Protein AF-D2BAA3-F1 (afdb_monomer_lite)

Structure (mmCIF, N/CA/C/O backbone):
data_AF-D2BAA3-F1
#
_entry.id   AF-D2BAA3-F1
#
loop_
_atom_site.group_PDB
_atom_site.id
_atom_site.type_symbol
_atom_site.label_atom_id
_atom_site.label_alt_id
_atom_site.label_comp_id
_atom_site.label_asym_id
_atom_site.label_entity_id
_atom_site.label_seq_id
_atom_site.pdbx_PDB_ins_code
_atom_site.Cartn_x
_atom_site.Cartn_y
_atom_site.Cartn_z
_atom_site.occupancy
_atom_site.B_iso_or_equiv
_atom_site.auth_seq_id
_atom_site.auth_comp_id
_atom_site.auth_asym_id
_atom_site.auth_atom_id
_atom_site.pdbx_PDB_model_num
ATOM 1 N N . MET A 1 1 ? -13.167 -0.962 12.103 1.00 93.19 1 MET A N 1
ATOM 2 C CA . MET A 1 1 ? -12.175 -1.615 11.233 1.00 93.19 1 MET A CA 1
ATOM 3 C C . MET A 1 1 ? -11.535 -0.572 10.336 1.00 93.19 1 MET A C 1
ATOM 5 O O . MET A 1 1 ? -12.229 0.042 9.532 1.00 93.19 1 MET A O 1
ATOM 9 N N . ARG A 1 2 ? -10.230 -0.371 10.462 1.00 95.50 2 ARG A N 1
ATOM 10 C CA . ARG A 1 2 ? -9.417 0.524 9.652 1.00 95.50 2 ARG A CA 1
ATOM 11 C C . ARG A 1 2 ? -8.550 -0.292 8.706 1.00 95.50 2 ARG A C 1
ATOM 13 O O . ARG A 1 2 ? -7.649 -1.005 9.144 1.00 95.50 2 ARG A O 1
ATOM 20 N N . ALA A 1 3 ? -8.833 -0.159 7.418 1.00 96.88 3 ALA A N 1
ATOM 21 C CA . ALA A 1 3 ? -8.012 -0.698 6.350 1.00 96.88 3 ALA A CA 1
ATOM 22 C C . ALA A 1 3 ? -7.116 0.404 5.774 1.00 96.88 3 ALA A C 1
ATOM 24 O O . ALA A 1 3 ? -7.595 1.494 5.461 1.00 96.88 3 ALA A O 1
ATOM 25 N N . GLN A 1 4 ? -5.829 0.123 5.609 1.00 98.00 4 GLN A N 1
ATOM 26 C CA . GLN A 1 4 ? -4.891 1.019 4.939 1.00 98.00 4 GLN A CA 1
ATOM 27 C C . GLN A 1 4 ? -4.340 0.333 3.690 1.00 98.00 4 GLN A C 1
ATOM 29 O O . GLN A 1 4 ? -3.745 -0.740 3.779 1.00 98.00 4 GLN A O 1
ATOM 34 N N . SER A 1 5 ? -4.565 0.938 2.523 1.00 98.00 5 SER A N 1
ATOM 35 C CA . SER A 1 5 ? -3.986 0.486 1.259 1.00 98.00 5 SER A CA 1
ATOM 36 C C . SER A 1 5 ? -2.717 1.270 0.983 1.00 98.00 5 SER A C 1
ATOM 38 O O . SER A 1 5 ? -2.753 2.494 0.834 1.00 98.00 5 SER A O 1
ATOM 40 N N . VAL A 1 6 ? -1.601 0.554 0.921 1.00 98.19 6 VAL A N 1
ATOM 41 C CA . VAL A 1 6 ? -0.289 1.134 0.647 1.00 98.19 6 VAL A CA 1
ATOM 42 C C . VAL A 1 6 ? -0.192 1.497 -0.833 1.00 98.19 6 VAL A C 1
ATOM 44 O O . VAL A 1 6 ? -0.587 0.715 -1.692 1.00 98.19 6 VAL A O 1
ATOM 47 N N . LEU A 1 7 ? 0.355 2.670 -1.128 1.00 98.56 7 LEU A N 1
ATOM 48 C CA . LEU A 1 7 ? 0.779 3.101 -2.453 1.00 98.56 7 LEU A CA 1
ATOM 49 C C . LEU A 1 7 ? 2.307 3.251 -2.459 1.00 98.56 7 LEU A C 1
ATOM 51 O O . LEU A 1 7 ? 2.882 3.783 -1.510 1.00 98.56 7 LEU A O 1
ATOM 55 N N . PHE A 1 8 ? 2.944 2.832 -3.546 1.00 98.06 8 PHE A N 1
ATOM 56 C CA . PHE A 1 8 ? 4.353 3.090 -3.860 1.00 98.06 8 PHE A CA 1
ATOM 57 C C . PHE A 1 8 ? 4.485 3.326 -5.367 1.00 98.06 8 PHE A C 1
ATOM 59 O O . PHE A 1 8 ? 3.667 2.821 -6.132 1.00 98.06 8 PHE A O 1
ATOM 66 N N . ASP A 1 9 ? 5.493 4.067 -5.818 1.00 96.81 9 ASP A N 1
ATOM 67 C CA . ASP A 1 9 ? 5.660 4.391 -7.240 1.00 96.81 9 ASP A CA 1
ATOM 68 C C . ASP A 1 9 ? 5.699 3.116 -8.112 1.00 96.81 9 ASP A C 1
ATOM 70 O O . ASP A 1 9 ? 6.641 2.325 -8.034 1.00 96.81 9 ASP A O 1
ATOM 74 N N . GLY A 1 10 ? 4.683 2.925 -8.962 1.00 96.19 10 GLY A N 1
ATOM 75 C CA . GLY A 1 10 ? 4.521 1.732 -9.804 1.00 96.19 10 GLY A CA 1
ATOM 76 C C . GLY A 1 10 ? 3.584 0.647 -9.251 1.00 96.19 10 GLY A C 1
ATOM 77 O O . GLY A 1 10 ? 3.539 -0.447 -9.817 1.00 96.19 10 GLY A O 1
ATOM 78 N N . PHE A 1 11 ? 2.831 0.925 -8.179 1.00 97.38 11 PHE A N 1
ATOM 79 C CA . PHE A 1 11 ? 1.811 0.013 -7.641 1.00 97.38 11 PHE A CA 1
ATOM 80 C C . PHE A 1 11 ? 0.820 -0.449 -8.720 1.00 97.38 11 PHE A C 1
ATOM 82 O O . PHE A 1 11 ? 0.521 0.299 -9.658 1.00 97.38 11 PHE A O 1
ATOM 89 N N . ASP A 1 12 ? 0.285 -1.662 -8.576 1.00 96.94 12 ASP A N 1
ATOM 90 C CA . ASP A 1 12 ? -0.792 -2.148 -9.436 1.00 96.94 12 ASP A CA 1
ATOM 91 C C . ASP A 1 12 ? -2.123 -1.474 -9.067 1.00 96.94 12 ASP A C 1
ATOM 93 O O . ASP A 1 12 ? -2.608 -1.643 -7.941 1.00 96.94 12 ASP A O 1
ATOM 97 N N . PRO A 1 13 ? -2.744 -0.694 -9.973 1.00 96.62 13 PRO A N 1
ATOM 98 C CA . PRO A 1 13 ? -3.981 0.001 -9.653 1.00 96.62 13 PRO A CA 1
ATOM 99 C C . PRO A 1 13 ? -5.146 -0.909 -9.294 1.00 96.62 13 PRO A C 1
ATOM 101 O O . PRO A 1 13 ? -5.998 -0.499 -8.505 1.00 96.62 13 PRO A O 1
ATOM 104 N N . LEU A 1 14 ? -5.217 -2.113 -9.861 1.00 95.88 14 LEU A N 1
ATOM 105 C CA . LEU A 1 14 ? -6.325 -3.021 -9.600 1.00 95.88 14 LEU A CA 1
ATOM 106 C C . LEU A 1 14 ? -6.258 -3.559 -8.169 1.00 95.88 14 LEU A C 1
ATOM 108 O O . LEU A 1 14 ? -7.280 -3.563 -7.480 1.00 95.88 14 LEU A O 1
ATOM 112 N N . ASP A 1 15 ? -5.056 -3.906 -7.705 1.00 96.81 15 ASP A N 1
ATOM 113 C CA . ASP A 1 15 ? -4.801 -4.383 -6.340 1.00 96.81 15 ASP A CA 1
ATOM 114 C C . ASP A 1 15 ? -5.142 -3.339 -5.267 1.00 96.81 15 ASP A C 1
ATOM 116 O O . ASP A 1 15 ? -5.381 -3.689 -4.113 1.00 96.81 15 ASP A O 1
ATOM 120 N N . VAL A 1 16 ? -5.199 -2.056 -5.637 1.00 97.62 16 VAL A N 1
ATOM 121 C CA . VAL A 1 16 ? -5.600 -0.956 -4.750 1.00 97.62 16 VAL A CA 1
ATOM 122 C C . VAL A 1 16 ? -7.084 -0.633 -4.905 1.00 97.62 16 VAL A C 1
ATOM 124 O O . VAL A 1 16 ? -7.842 -0.647 -3.935 1.00 97.62 16 VAL A O 1
ATOM 127 N N . ILE A 1 17 ? -7.523 -0.314 -6.124 1.00 97.00 17 ILE A N 1
ATOM 128 C CA . ILE A 1 17 ? -8.848 0.264 -6.380 1.00 97.00 17 ILE A CA 1
ATOM 129 C C . ILE A 1 17 ? -9.951 -0.763 -6.126 1.00 97.00 17 ILE A C 1
ATOM 131 O O . ILE A 1 17 ? -10.979 -0.405 -5.548 1.00 97.00 17 ILE A O 1
ATOM 135 N N . ALA A 1 18 ? -9.753 -2.026 -6.515 1.00 96.12 18 ALA A N 1
ATOM 136 C CA . ALA A 1 18 ? -10.774 -3.054 -6.332 1.00 96.12 18 ALA A CA 1
ATOM 137 C C . ALA A 1 18 ? -11.123 -3.278 -4.847 1.00 96.12 18 ALA A C 1
ATOM 139 O O . ALA A 1 18 ? -12.294 -3.101 -4.489 1.00 96.12 18 ALA A O 1
ATOM 140 N N . PRO A 1 19 ? -10.170 -3.593 -3.944 1.00 95.75 19 PRO A N 1
ATOM 141 C CA . PRO A 1 19 ? -10.498 -3.726 -2.528 1.00 95.75 19 PRO A CA 1
ATOM 142 C C . PRO A 1 19 ? -10.927 -2.394 -1.902 1.00 95.75 19 PRO A C 1
ATOM 144 O O . PRO A 1 19 ? -11.821 -2.399 -1.055 1.00 95.75 19 PRO A O 1
ATOM 147 N N . TYR A 1 20 ? -10.372 -1.254 -2.339 1.00 97.00 20 TYR A N 1
ATOM 148 C CA . TYR A 1 20 ? -10.799 0.060 -1.850 1.00 97.00 20 TYR A CA 1
ATOM 149 C C . TYR A 1 20 ? -12.295 0.291 -2.078 1.00 97.00 20 TYR A C 1
ATOM 151 O O . TYR A 1 20 ? -13.001 0.669 -1.147 1.00 97.00 20 TYR A O 1
ATOM 159 N N . GLN A 1 21 ? -12.801 0.030 -3.288 1.00 97.12 21 GLN A N 1
ATOM 160 C CA . GLN A 1 21 ? -14.218 0.219 -3.613 1.00 97.12 21 GLN A CA 1
ATOM 161 C C . GLN A 1 21 ? -15.128 -0.667 -2.757 1.00 97.12 21 GLN A C 1
ATOM 163 O O . GLN A 1 21 ? -16.141 -0.191 -2.243 1.00 97.12 21 GLN A O 1
ATOM 168 N N . VAL A 1 22 ? -14.749 -1.933 -2.557 1.00 97.12 22 VAL A N 1
ATOM 169 C CA . VAL A 1 22 ? -15.513 -2.875 -1.726 1.00 97.12 22 VAL A CA 1
ATOM 170 C C . VAL A 1 22 ? -15.543 -2.420 -0.264 1.00 97.12 22 VAL A C 1
ATOM 172 O O . VAL A 1 22 ? -16.612 -2.360 0.344 1.00 97.12 22 VAL A O 1
ATOM 175 N N . LEU A 1 23 ? -14.392 -2.055 0.303 1.00 95.50 23 LEU A N 1
ATOM 176 C CA . LEU A 1 23 ? -14.282 -1.625 1.701 1.00 95.50 23 LEU A CA 1
ATOM 177 C C . LEU A 1 23 ? -14.945 -0.268 1.947 1.00 95.50 23 LEU A C 1
ATOM 179 O O . LEU A 1 23 ? -15.572 -0.065 2.985 1.00 95.50 23 LEU A O 1
ATOM 183 N N . HIS A 1 24 ? -14.857 0.644 0.982 1.00 95.62 24 HIS A N 1
ATOM 184 C CA . HIS A 1 24 ? -15.558 1.919 1.032 1.00 95.62 24 HIS A CA 1
ATOM 185 C C . HIS A 1 24 ? -17.078 1.717 1.033 1.00 95.62 24 HIS A C 1
ATOM 187 O O . HIS A 1 24 ? -17.776 2.278 1.878 1.00 95.62 24 HIS A O 1
ATOM 193 N N . ALA A 1 25 ? -17.594 0.859 0.144 1.00 95.44 25 ALA A N 1
ATOM 194 C CA . ALA A 1 25 ? -19.012 0.511 0.119 1.00 95.44 25 ALA A CA 1
ATOM 195 C C . ALA A 1 25 ? -19.469 -0.154 1.427 1.00 95.44 25 ALA A C 1
ATOM 197 O O . ALA A 1 25 ? -20.537 0.179 1.943 1.00 95.44 25 ALA A O 1
ATOM 198 N N . ALA A 1 26 ? -18.643 -1.031 2.009 1.00 93.75 26 ALA A N 1
ATOM 199 C CA . ALA A 1 26 ? -18.905 -1.608 3.325 1.00 93.75 26 ALA A CA 1
ATOM 200 C C . ALA A 1 26 ? -18.990 -0.531 4.421 1.00 93.75 26 ALA A C 1
ATOM 202 O O . ALA A 1 26 ? -19.884 -0.588 5.261 1.00 93.75 26 ALA A O 1
ATOM 203 N N . GLY A 1 27 ? -18.119 0.483 4.384 1.00 94.81 27 GLY A N 1
ATOM 204 C CA . GLY A 1 27 ? -18.167 1.627 5.297 1.00 94.81 27 GLY A CA 1
ATOM 205 C C . GLY A 1 27 ? -19.473 2.413 5.203 1.00 94.81 27 GLY A C 1
ATOM 206 O O . GLY A 1 27 ? -20.065 2.731 6.233 1.00 94.81 27 GLY A O 1
ATOM 207 N N . MET A 1 28 ? -19.971 2.654 3.986 1.00 94.50 28 MET A N 1
ATOM 208 C CA . MET A 1 28 ? -21.274 3.304 3.783 1.00 94.50 28 MET A CA 1
ATOM 209 C C . MET A 1 28 ? -22.438 2.465 4.326 1.00 94.50 28 MET A C 1
ATOM 211 O O . MET A 1 28 ? -23.376 3.011 4.899 1.00 94.50 28 MET A O 1
ATOM 215 N N . ALA A 1 29 ? -22.385 1.141 4.155 1.00 94.62 29 ALA A N 1
ATOM 216 C CA . ALA A 1 29 ? -23.435 0.231 4.613 1.00 94.62 29 ALA A CA 1
ATOM 217 C C . ALA A 1 29 ? -23.416 -0.011 6.134 1.00 94.62 29 ALA A C 1
ATOM 219 O O . ALA A 1 29 ? -24.428 -0.421 6.700 1.00 94.62 29 ALA A O 1
ATOM 220 N N . ALA A 1 30 ? -22.277 0.225 6.787 1.00 91.81 30 ALA A N 1
ATOM 221 C CA . ALA A 1 30 ? -22.045 -0.071 8.199 1.00 91.81 30 ALA A CA 1
ATOM 222 C C . ALA A 1 30 ? -21.866 1.189 9.066 1.00 91.81 30 ALA A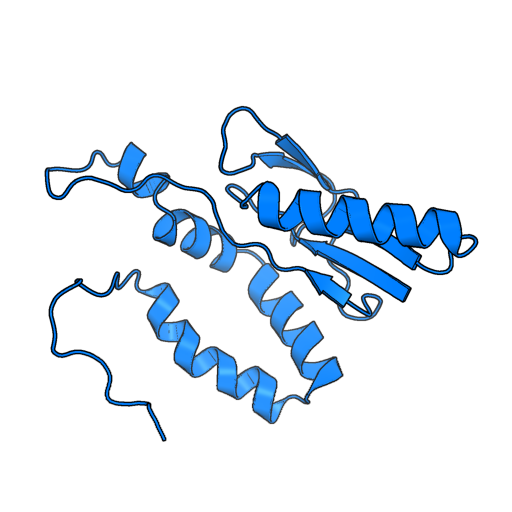 C 1
ATOM 224 O O . ALA A 1 30 ? -21.179 1.127 10.084 1.00 91.81 30 ALA A O 1
ATOM 225 N N . ASP A 1 31 ? -22.435 2.326 8.653 1.00 92.44 31 ASP A N 1
ATOM 226 C CA . ASP A 1 31 ? -22.384 3.604 9.387 1.00 92.44 31 ASP A CA 1
ATOM 227 C C . ASP A 1 31 ? -20.956 4.005 9.815 1.00 92.44 31 ASP A C 1
ATOM 229 O O . ASP A 1 31 ? -20.674 4.358 10.959 1.00 92.44 31 ASP A O 1
ATOM 233 N N . GLY A 1 32 ? -19.997 3.860 8.894 1.00 89.94 32 GLY A N 1
ATOM 234 C CA . GLY A 1 32 ? -18.596 4.213 9.129 1.00 89.94 32 GLY A CA 1
ATOM 235 C C . GLY A 1 32 ? -17.807 3.228 9.998 1.00 89.94 32 GLY A C 1
ATOM 236 O O . GLY A 1 32 ? -16.639 3.484 10.288 1.00 89.94 32 GLY A O 1
ATOM 237 N N . ALA A 1 33 ? -18.375 2.075 10.374 1.00 92.00 33 ALA A N 1
ATOM 238 C CA . ALA A 1 33 ? -17.646 1.041 11.118 1.00 92.00 33 ALA A CA 1
ATOM 239 C C . ALA A 1 33 ? -16.433 0.476 10.348 1.00 92.00 33 ALA A C 1
ATOM 241 O O . ALA A 1 33 ? -15.522 -0.098 10.957 1.00 92.00 33 ALA A O 1
ATOM 242 N N . VAL A 1 34 ? -16.404 0.651 9.021 1.00 93.56 34 VAL A N 1
ATOM 243 C CA . VAL A 1 34 ? -15.251 0.386 8.154 1.00 93.56 34 VAL A CA 1
ATOM 244 C C . VAL A 1 34 ? -14.742 1.701 7.569 1.00 93.56 34 VAL A C 1
ATOM 246 O O . VAL A 1 34 ? -15.495 2.436 6.935 1.00 93.56 34 VAL A O 1
ATOM 249 N N . THR A 1 35 ? -13.451 1.972 7.742 1.00 97.00 35 THR A N 1
ATOM 250 C CA . THR A 1 3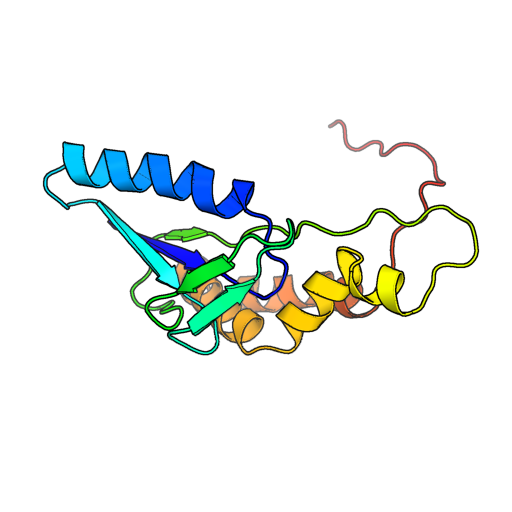5 ? -12.758 3.106 7.121 1.00 97.00 35 THR A CA 1
ATOM 251 C C . THR A 1 35 ? -11.612 2.596 6.264 1.00 97.00 35 THR A C 1
ATOM 253 O O . THR A 1 35 ? -10.884 1.701 6.696 1.00 97.00 35 THR A O 1
ATOM 256 N N . VAL A 1 36 ? -11.421 3.189 5.088 1.00 97.00 36 VAL A N 1
ATOM 257 C CA . VAL A 1 36 ? -10.323 2.857 4.177 1.00 97.00 36 VAL A CA 1
ATOM 258 C C . VAL A 1 36 ? -9.496 4.104 3.860 1.00 97.00 36 VAL A C 1
ATOM 260 O O . VAL A 1 36 ? -10.047 5.153 3.529 1.00 97.00 36 VAL A O 1
ATOM 263 N N . GLU A 1 37 ? -8.175 3.997 3.981 1.00 98.00 37 GLU A N 1
ATOM 264 C CA . GLU A 1 37 ? -7.220 5.090 3.762 1.00 98.00 37 GLU A CA 1
ATOM 265 C C . GLU A 1 37 ? -6.187 4.676 2.702 1.00 98.00 37 GLU A C 1
ATOM 267 O O . GLU A 1 37 ? -5.745 3.527 2.674 1.00 98.00 37 GLU A O 1
ATOM 272 N N . LEU A 1 38 ? -5.797 5.614 1.833 1.00 98.62 38 LEU A N 1
ATOM 273 C CA . LEU A 1 38 ? -4.649 5.450 0.937 1.00 98.62 38 LEU A CA 1
ATOM 274 C C . LEU A 1 38 ? -3.422 6.053 1.622 1.00 98.62 38 LEU A C 1
ATOM 276 O O . LEU A 1 38 ? -3.447 7.225 2.005 1.00 98.62 38 LEU A O 1
ATOM 280 N N . VAL A 1 39 ? -2.358 5.274 1.779 1.00 98.69 39 VAL A N 1
ATOM 281 C CA . VAL A 1 39 ? -1.168 5.666 2.549 1.00 98.69 39 VAL A CA 1
ATOM 282 C C . VAL A 1 39 ? 0.117 5.333 1.799 1.00 98.69 39 VAL A C 1
ATOM 284 O O . VAL A 1 39 ? 0.104 4.483 0.919 1.00 98.69 39 VAL A O 1
ATOM 287 N N . THR A 1 40 ? 1.231 5.971 2.146 1.00 98.69 40 THR A N 1
ATOM 288 C CA . THR A 1 40 ? 2.578 5.558 1.695 1.00 98.69 40 THR A CA 1
ATOM 289 C C . THR A 1 40 ? 3.496 5.307 2.892 1.00 98.69 40 THR A C 1
ATOM 291 O O . THR A 1 40 ? 3.081 5.501 4.036 1.00 98.69 40 THR A O 1
ATOM 294 N N . ALA A 1 41 ? 4.743 4.901 2.654 1.00 97.75 41 ALA A N 1
ATOM 295 C CA . ALA A 1 41 ? 5.761 4.890 3.705 1.00 97.75 41 ALA A CA 1
ATOM 296 C C . ALA A 1 41 ? 6.261 6.311 4.031 1.00 97.75 41 ALA A C 1
ATOM 298 O O . ALA A 1 41 ? 6.670 6.593 5.149 1.00 97.75 41 ALA A O 1
ATOM 299 N N . GLU A 1 42 ? 6.183 7.221 3.066 1.00 97.44 42 GLU A N 1
ATOM 300 C CA . GLU A 1 42 ? 6.762 8.562 3.098 1.00 97.44 42 GLU A CA 1
ATOM 301 C C . GLU A 1 42 ? 5.775 9.645 3.568 1.00 97.44 42 GLU A C 1
ATOM 303 O O . GLU A 1 42 ? 6.154 10.799 3.771 1.00 97.44 42 GLU A O 1
ATOM 308 N N . GLY A 1 43 ? 4.496 9.297 3.723 1.00 97.94 43 GLY A N 1
ATOM 309 C CA . GLY A 1 43 ? 3.426 10.213 4.112 1.00 97.94 43 GLY A CA 1
ATOM 310 C C . GLY A 1 43 ? 2.490 10.626 2.971 1.00 97.94 43 GLY A C 1
ATOM 311 O O . GLY A 1 43 ? 2.311 9.933 1.969 1.00 97.94 43 GLY A O 1
ATOM 312 N N . ALA A 1 44 ? 1.815 11.762 3.143 1.00 98.50 44 ALA A N 1
ATOM 313 C CA . ALA A 1 44 ? 0.833 12.240 2.173 1.00 98.50 44 ALA A CA 1
ATOM 314 C C . ALA A 1 44 ? 1.522 12.757 0.898 1.00 98.50 44 ALA A C 1
ATOM 316 O O . ALA A 1 44 ? 2.343 13.672 0.964 1.00 98.50 44 ALA A O 1
ATOM 317 N N . ARG A 1 45 ? 1.168 12.197 -0.262 1.00 98.31 45 ARG A N 1
ATOM 318 C CA . ARG A 1 45 ? 1.700 12.589 -1.578 1.00 98.31 45 ARG A CA 1
ATOM 319 C C . ARG A 1 45 ? 0.830 12.056 -2.715 1.00 98.31 45 ARG A C 1
ATOM 321 O O . ARG A 1 45 ? 0.025 11.147 -2.518 1.00 98.31 45 ARG A O 1
ATOM 328 N N . GLU A 1 46 ? 1.009 12.600 -3.914 1.00 98.44 46 GLU A N 1
ATOM 329 C CA . GLU A 1 46 ? 0.576 11.913 -5.133 1.00 98.44 46 GLU A CA 1
ATOM 330 C C . GLU A 1 46 ? 1.557 10.788 -5.472 1.00 98.44 46 GLU A C 1
ATOM 332 O O . GLU A 1 46 ? 2.773 10.938 -5.329 1.00 98.44 46 GLU A O 1
ATOM 337 N N . VAL A 1 47 ? 1.013 9.652 -5.896 1.00 98.25 47 VAL A N 1
ATOM 338 C CA . VAL A 1 47 ? 1.767 8.439 -6.197 1.00 98.25 47 VAL A CA 1
ATOM 339 C C . VAL A 1 47 ? 1.400 7.968 -7.604 1.00 98.25 47 VAL A C 1
ATOM 341 O O . VAL A 1 47 ? 0.222 7.693 -7.859 1.00 98.25 47 VAL A O 1
ATOM 344 N N . PRO A 1 48 ? 2.364 7.883 -8.533 1.00 97.31 48 PRO A N 1
ATOM 345 C CA . PRO A 1 48 ? 2.146 7.286 -9.841 1.00 97.31 48 PRO A CA 1
ATOM 346 C C . PRO A 1 48 ? 1.924 5.775 -9.727 1.00 97.31 48 PRO A C 1
ATOM 348 O O . PRO A 1 48 ? 2.713 5.060 -9.107 1.00 97.31 48 PRO A O 1
ATOM 351 N N . GLY A 1 49 ? 0.850 5.288 -10.347 1.00 96.44 49 GLY A N 1
ATOM 352 C CA . GLY A 1 49 ? 0.613 3.858 -10.529 1.00 96.44 49 GLY A CA 1
ATOM 353 C C . GLY A 1 49 ? 1.453 3.289 -11.670 1.00 96.44 49 GLY A C 1
ATOM 354 O O . GLY A 1 49 ? 1.988 4.024 -12.501 1.00 96.44 49 GLY A O 1
ATOM 355 N N . GLY A 1 50 ? 1.547 1.962 -11.741 1.00 93.00 50 GLY A N 1
ATOM 356 C CA . GLY A 1 50 ? 2.272 1.277 -12.814 1.00 93.00 50 GLY A CA 1
ATOM 357 C C . GLY A 1 50 ? 1.591 1.385 -14.186 1.00 93.00 50 GLY A C 1
ATOM 358 O O . GLY A 1 50 ? 2.248 1.290 -15.220 1.00 93.00 50 GLY A O 1
ATOM 359 N N . THR A 1 51 ? 0.282 1.665 -14.216 1.00 91.06 51 THR A N 1
ATOM 360 C CA . THR A 1 51 ? -0.468 1.950 -15.452 1.00 91.06 51 THR A CA 1
ATOM 361 C C . THR A 1 51 ? -0.503 3.457 -15.723 1.00 91.06 51 THR A C 1
ATOM 363 O O . THR A 1 51 ? -1.429 4.159 -15.318 1.00 91.06 51 THR A O 1
ATOM 366 N N . SER A 1 52 ? 0.519 3.975 -16.403 1.00 85.00 52 SER A N 1
ATOM 367 C CA . SER A 1 52 ? 0.601 5.397 -16.775 1.00 85.00 52 SER A CA 1
ATOM 368 C C . SER A 1 52 ? -0.585 5.843 -17.658 1.00 85.00 52 SER A C 1
ATOM 370 O O . SER A 1 52 ? -1.007 5.074 -18.526 1.00 85.00 52 SER A O 1
ATOM 372 N N . PRO A 1 53 ? -1.125 7.073 -17.493 1.00 93.38 53 PRO A N 1
ATOM 373 C CA . PRO A 1 53 ? -0.682 8.147 -16.593 1.00 93.38 53 PRO A CA 1
ATOM 374 C C . PRO A 1 53 ? -1.400 8.170 -15.229 1.00 93.38 53 PRO A C 1
ATOM 376 O O . PRO A 1 53 ? -1.479 9.224 -14.604 1.00 93.38 53 PRO A O 1
ATOM 379 N N . LEU A 1 54 ? -1.976 7.053 -14.770 1.00 95.81 54 LEU A N 1
ATOM 380 C CA . LEU A 1 54 ? -2.770 7.027 -13.541 1.00 95.81 54 LEU A CA 1
ATOM 381 C C . LEU A 1 54 ? -1.933 7.419 -12.310 1.00 95.81 54 LEU A C 1
ATOM 383 O O . LEU A 1 54 ? -0.894 6.820 -12.034 1.00 95.81 54 LEU A O 1
ATOM 387 N N . THR A 1 55 ? -2.445 8.359 -11.516 1.00 97.88 55 THR A N 1
ATOM 388 C CA . THR A 1 55 ? -1.933 8.688 -10.181 1.00 97.88 55 THR A CA 1
ATOM 389 C C . THR A 1 55 ? -3.041 8.542 -9.141 1.00 97.88 55 THR A C 1
ATOM 391 O O . THR A 1 55 ? -4.221 8.750 -9.432 1.00 97.88 55 THR A O 1
ATOM 394 N N . LEU A 1 56 ? -2.668 8.185 -7.912 1.00 98.25 56 LEU A N 1
ATOM 395 C CA . LEU A 1 56 ? -3.551 8.229 -6.748 1.00 98.25 56 LEU A CA 1
ATOM 396 C C . LEU A 1 56 ? -2.917 9.079 -5.650 1.00 98.25 56 LEU A C 1
ATOM 398 O O . LEU A 1 56 ? -1.698 9.125 -5.502 1.00 98.25 56 LEU A O 1
ATOM 402 N N . ARG A 1 57 ? -3.748 9.750 -4.852 1.00 98.50 57 ARG A N 1
ATOM 403 C CA . ARG A 1 57 ? -3.283 10.566 -3.729 1.00 98.50 57 ARG A CA 1
ATOM 404 C C . ARG A 1 57 ? -3.358 9.778 -2.428 1.00 98.50 57 ARG A C 1
ATOM 406 O O . ARG A 1 57 ? -4.452 9.461 -1.966 1.00 98.50 57 ARG A O 1
ATOM 413 N N . ALA A 1 58 ? -2.205 9.538 -1.815 1.00 98.50 58 ALA A N 1
ATOM 414 C CA . ALA A 1 58 ? -2.124 9.101 -0.432 1.00 98.50 58 ALA A CA 1
ATOM 415 C C . ALA A 1 58 ? -2.382 10.276 0.515 1.00 98.50 58 ALA A C 1
ATOM 417 O O . ALA A 1 58 ? -1.913 11.396 0.296 1.00 98.50 58 ALA A O 1
ATOM 418 N N . THR A 1 59 ? -3.109 10.011 1.594 1.00 98.06 59 THR A N 1
ATOM 419 C CA . THR A 1 59 ? -3.515 11.019 2.580 1.00 98.06 59 THR A CA 1
ATOM 420 C C . THR A 1 59 ? -2.668 11.002 3.848 1.00 98.06 59 THR A C 1
ATOM 422 O O . THR A 1 59 ? -2.844 11.869 4.699 1.00 98.06 59 THR A O 1
ATOM 425 N N . GLY A 1 60 ? -1.750 10.046 3.991 1.00 97.94 60 GLY A N 1
ATOM 426 C CA . GLY A 1 60 ? -0.906 9.924 5.174 1.00 97.94 60 GLY A CA 1
ATOM 427 C C . GLY A 1 60 ? 0.132 8.815 5.060 1.00 97.94 60 GLY A C 1
ATOM 428 O O . GLY A 1 60 ? 0.315 8.220 3.997 1.00 97.94 60 GLY A O 1
ATOM 429 N N . MET A 1 61 ? 0.812 8.569 6.175 1.00 98.19 61 MET A N 1
ATOM 430 C CA . MET A 1 61 ? 1.772 7.480 6.333 1.00 98.19 61 MET A CA 1
ATOM 431 C C . MET A 1 61 ? 1.048 6.207 6.790 1.00 98.19 61 MET A C 1
ATOM 433 O O . MET A 1 61 ? 0.052 6.298 7.514 1.00 98.19 61 MET A O 1
ATOM 437 N N . LEU A 1 62 ? 1.536 5.038 6.374 1.00 97.88 62 LEU A N 1
ATOM 438 C CA . LEU A 1 62 ? 1.113 3.751 6.926 1.00 97.88 62 LEU A CA 1
ATOM 439 C C . LEU A 1 62 ? 1.347 3.759 8.444 1.00 97.88 62 LEU A C 1
ATOM 441 O O . LEU A 1 62 ? 2.432 4.106 8.905 1.00 97.88 62 LEU A O 1
ATOM 445 N N . ASP A 1 63 ? 0.321 3.384 9.204 1.00 96.75 63 ASP A N 1
ATOM 446 C CA . ASP A 1 63 ? 0.332 3.330 10.666 1.00 96.75 63 ASP A CA 1
ATOM 447 C C . ASP A 1 63 ? 0.013 1.892 11.118 1.00 96.75 63 ASP A C 1
ATOM 449 O O . ASP A 1 63 ? -1.160 1.531 11.293 1.00 96.75 63 ASP A O 1
ATOM 453 N N . PRO A 1 64 ? 1.046 1.047 11.296 1.00 93.31 64 PRO A N 1
ATOM 454 C CA . PRO A 1 64 ? 0.883 -0.353 11.691 1.00 93.31 64 PRO A CA 1
ATOM 455 C C . PRO A 1 64 ? 0.173 -0.548 13.038 1.00 93.31 64 PRO A C 1
ATOM 457 O O . PRO A 1 64 ? -0.440 -1.595 13.273 1.00 93.31 64 PRO A O 1
ATOM 460 N N . ALA A 1 65 ? 0.231 0.455 13.920 1.00 91.69 65 ALA A N 1
ATOM 461 C CA . ALA A 1 65 ? -0.397 0.416 15.234 1.00 91.69 65 ALA A CA 1
ATOM 462 C C . ALA A 1 65 ? -1.913 0.653 15.169 1.00 91.69 65 ALA A C 1
ATOM 464 O O . ALA A 1 65 ? -2.639 0.228 16.069 1.00 91.69 65 ALA A O 1
ATOM 465 N N . ARG A 1 66 ? -2.400 1.321 14.116 1.00 90.69 66 ARG A N 1
ATOM 466 C CA . ARG A 1 66 ? -3.825 1.645 13.932 1.00 90.69 66 ARG A CA 1
ATOM 467 C C . ARG A 1 66 ? -4.500 0.861 12.817 1.00 90.69 66 ARG A C 1
ATOM 469 O O . ARG A 1 66 ? -5.726 0.847 12.763 1.00 90.69 66 ARG A O 1
ATOM 476 N N . ALA A 1 67 ? -3.744 0.277 11.896 1.00 91.19 67 ALA A N 1
ATOM 477 C CA . ALA A 1 67 ? -4.307 -0.539 10.835 1.00 91.19 67 ALA A CA 1
ATOM 478 C C . ALA A 1 67 ? -4.702 -1.924 11.371 1.00 91.19 67 ALA A C 1
ATOM 480 O O . ALA A 1 67 ? -3.862 -2.712 11.814 1.00 91.19 67 ALA A O 1
ATOM 481 N N . GLU A 1 68 ? -5.992 -2.246 11.280 1.00 92.75 68 GLU A N 1
ATOM 482 C CA . GLU A 1 68 ? -6.471 -3.615 11.494 1.00 92.75 68 GLU A CA 1
ATOM 483 C C . GLU A 1 68 ? -6.311 -4.468 10.231 1.00 92.75 68 GLU A C 1
ATOM 485 O O . GLU A 1 68 ? -6.164 -5.683 10.323 1.00 92.75 68 GLU A O 1
ATOM 490 N N . VAL A 1 69 ? -6.304 -3.833 9.055 1.00 93.75 69 VAL A N 1
ATOM 491 C CA . VAL A 1 69 ? -6.017 -4.471 7.767 1.00 93.75 69 VAL A CA 1
ATOM 492 C C . VAL A 1 69 ? -5.021 -3.608 7.000 1.00 93.75 69 VAL A C 1
ATOM 494 O O . VAL A 1 69 ? -5.250 -2.414 6.810 1.00 93.75 69 VAL A O 1
ATOM 497 N N . VAL A 1 70 ? -3.937 -4.214 6.520 1.00 95.12 70 VAL A N 1
ATOM 498 C CA . VAL A 1 70 ? -2.987 -3.581 5.595 1.00 95.12 70 VAL A CA 1
ATOM 499 C C . VAL A 1 70 ? -3.091 -4.285 4.249 1.00 95.12 70 VAL A C 1
ATOM 501 O O . VAL A 1 70 ? -2.958 -5.505 4.174 1.00 95.12 70 VAL A O 1
ATOM 504 N N . ILE A 1 71 ? -3.338 -3.519 3.190 1.00 96.19 71 ILE A N 1
ATOM 505 C CA . ILE A 1 71 ? -3.350 -4.010 1.811 1.00 96.19 71 ILE A CA 1
ATOM 506 C C . ILE A 1 71 ? -2.038 -3.567 1.174 1.00 96.19 71 ILE A C 1
ATOM 508 O O . ILE A 1 71 ? -1.800 -2.372 0.990 1.00 96.19 71 ILE A O 1
ATOM 512 N N . LEU A 1 72 ? -1.186 -4.541 0.868 1.00 95.12 72 LEU A N 1
ATOM 513 C CA . LEU A 1 72 ? 0.058 -4.338 0.140 1.00 95.12 72 LEU A CA 1
ATOM 514 C C . LEU A 1 72 ? -0.172 -4.766 -1.317 1.00 95.12 72 LEU A C 1
ATOM 516 O O . LEU A 1 72 ? -0.310 -5.969 -1.554 1.00 95.12 72 LEU A O 1
ATOM 520 N N . PRO A 1 73 ? -0.265 -3.827 -2.275 1.00 96.56 73 PRO A N 1
ATOM 521 C CA . PRO A 1 73 ? -0.508 -4.182 -3.665 1.00 96.56 73 PRO A CA 1
ATOM 522 C C . PRO A 1 73 ? 0.734 -4.801 -4.309 1.00 96.56 73 PRO A C 1
ATOM 524 O O . PRO A 1 73 ? 1.866 -4.603 -3.853 1.00 96.56 73 PRO A O 1
ATOM 527 N N . GLY A 1 74 ? 0.521 -5.517 -5.410 1.00 95.25 74 GLY A N 1
ATOM 528 C CA . GLY A 1 74 ? 1.568 -5.816 -6.371 1.00 95.25 74 GLY A CA 1
ATOM 529 C C . GLY A 1 74 ? 2.006 -4.571 -7.145 1.00 95.25 74 GLY A C 1
ATOM 530 O O . GLY A 1 74 ? 1.668 -3.431 -6.816 1.00 95.25 74 GLY A O 1
ATOM 531 N N . ALA A 1 75 ? 2.781 -4.796 -8.202 1.00 95.12 75 ALA A N 1
ATOM 532 C CA . ALA A 1 75 ? 3.235 -3.753 -9.112 1.00 95.12 75 ALA A CA 1
ATOM 533 C C . ALA A 1 75 ? 2.807 -4.085 -10.541 1.00 95.12 75 ALA A C 1
ATOM 535 O O . ALA A 1 75 ? 2.936 -5.232 -10.972 1.00 95.12 75 ALA A O 1
ATOM 536 N N . THR A 1 76 ? 2.381 -3.070 -11.293 1.00 94.12 76 THR A N 1
ATOM 537 C CA . THR A 1 76 ? 2.221 -3.182 -12.747 1.00 94.12 76 THR A CA 1
ATOM 538 C C . THR A 1 76 ? 3.481 -2.643 -13.410 1.00 94.12 76 THR A C 1
ATOM 540 O O . THR A 1 76 ? 3.920 -1.536 -13.110 1.00 94.12 76 THR A O 1
ATOM 543 N N . GLY A 1 77 ? 4.064 -3.403 -14.328 1.00 88.50 77 GLY A N 1
ATOM 544 C CA . GLY A 1 77 ? 5.271 -2.998 -15.037 1.00 88.50 77 GLY A CA 1
ATOM 545 C C . GLY A 1 77 ? 5.434 -3.740 -16.352 1.00 88.50 77 GLY A C 1
ATOM 546 O O . GLY A 1 77 ? 4.667 -4.652 -16.664 1.00 88.50 77 GLY A O 1
ATOM 547 N N . ASP A 1 78 ? 6.451 -3.351 -17.113 1.00 81.31 78 ASP A N 1
ATOM 548 C CA . ASP A 1 78 ? 6.719 -3.939 -18.422 1.00 81.31 78 ASP A CA 1
ATOM 549 C C . ASP A 1 78 ? 7.150 -5.411 -18.281 1.00 81.31 78 ASP A C 1
ATOM 551 O O . ASP A 1 78 ? 7.896 -5.778 -17.365 1.00 81.31 78 ASP A O 1
ATOM 555 N N . LEU A 1 79 ? 6.701 -6.250 -19.220 1.00 69.75 79 LEU A N 1
ATOM 556 C CA . LEU A 1 79 ? 7.242 -7.587 -19.457 1.00 69.75 79 LEU A CA 1
ATOM 557 C C . LEU A 1 79 ? 8.241 -7.478 -20.612 1.00 69.75 79 LEU A C 1
ATOM 559 O O . LEU A 1 79 ? 7.820 -7.483 -21.771 1.00 69.75 79 LEU A O 1
ATOM 563 N N . PRO A 1 80 ? 9.543 -7.316 -20.335 1.00 62.62 80 PRO A N 1
ATOM 564 C CA . PRO A 1 80 ? 10.512 -7.188 -21.407 1.00 62.62 80 PRO A CA 1
ATOM 565 C C . PRO A 1 80 ? 10.588 -8.479 -22.232 1.00 62.62 80 PRO A C 1
ATOM 567 O O . PRO A 1 80 ? 10.564 -9.581 -21.678 1.00 62.62 80 PRO A O 1
ATOM 570 N N . ALA A 1 81 ? 10.699 -8.339 -23.555 1.00 64.69 81 ALA A N 1
ATOM 571 C CA . ALA A 1 81 ? 11.029 -9.448 -24.447 1.00 64.69 81 ALA A CA 1
ATOM 572 C C . ALA A 1 81 ? 12.463 -9.956 -24.177 1.00 64.69 81 ALA A C 1
ATOM 574 O O . ALA A 1 81 ? 13.265 -9.258 -23.561 1.00 64.69 81 ALA A O 1
ATOM 575 N N . GLU A 1 82 ? 12.803 -11.166 -24.637 1.00 63.94 82 GLU A N 1
ATOM 576 C CA . GLU A 1 82 ? 14.118 -11.800 -24.397 1.00 63.94 82 GLU A CA 1
ATOM 577 C C . GLU A 1 82 ? 15.311 -11.097 -25.098 1.00 63.94 82 GLU A C 1
ATOM 579 O O . GLU A 1 82 ? 16.456 -11.517 -24.932 1.00 63.94 82 GLU A O 1
ATOM 584 N N . GLU A 1 83 ? 15.065 -10.032 -25.864 1.00 65.75 83 GLU A N 1
ATOM 585 C CA . GLU A 1 83 ? 16.064 -9.235 -26.593 1.00 65.75 83 GLU A CA 1
ATOM 586 C C . GLU A 1 83 ? 16.569 -8.037 -25.763 1.00 65.75 83 GLU A C 1
ATOM 588 O O . GLU A 1 83 ? 16.062 -7.771 -24.677 1.00 65.75 83 GLU A O 1
ATOM 593 N N . GLU A 1 84 ? 17.608 -7.333 -26.235 1.00 63.75 84 GLU A N 1
ATOM 594 C CA . GLU A 1 84 ? 18.269 -6.231 -25.513 1.00 63.75 84 GLU A CA 1
ATOM 595 C C . GLU A 1 84 ? 17.280 -5.165 -25.010 1.00 63.75 84 GLU A C 1
ATOM 597 O O . GLU A 1 84 ? 16.828 -4.288 -25.740 1.00 63.75 84 GLU A O 1
ATOM 602 N N . ILE A 1 85 ? 16.976 -5.251 -23.716 1.00 69.06 85 ILE A N 1
ATOM 603 C CA . ILE A 1 85 ? 16.086 -4.350 -22.987 1.00 69.06 85 ILE A CA 1
ATOM 604 C C . ILE A 1 85 ? 16.811 -3.022 -22.772 1.00 69.06 85 ILE A C 1
ATOM 606 O O . ILE A 1 85 ? 17.915 -3.009 -22.212 1.00 69.06 85 ILE A O 1
ATOM 610 N N . SER A 1 86 ? 16.185 -1.902 -23.136 1.00 82.44 86 SER A N 1
ATOM 611 C CA . SER A 1 86 ? 16.713 -0.586 -22.776 1.00 82.44 86 SER A CA 1
ATOM 612 C C . SER A 1 86 ? 16.764 -0.413 -21.251 1.00 82.44 86 SER A C 1
ATOM 614 O O . SER A 1 86 ? 15.964 -0.977 -20.502 1.00 82.44 86 SER A O 1
ATOM 616 N N . GLU A 1 87 ? 17.680 0.420 -20.750 1.00 81.12 87 GLU A N 1
ATOM 617 C CA . GLU A 1 87 ? 17.725 0.740 -19.313 1.00 81.12 87 GLU A CA 1
ATOM 618 C C . GLU A 1 87 ? 16.397 1.322 -18.799 1.00 81.12 87 GLU A C 1
ATOM 620 O O . GLU A 1 87 ? 16.037 1.142 -17.638 1.00 81.12 87 GLU A O 1
ATOM 625 N N . GLU A 1 88 ? 15.627 1.987 -19.661 1.00 81.75 88 GLU A N 1
ATOM 626 C CA . GLU A 1 88 ? 14.313 2.513 -19.301 1.00 81.75 88 GLU A CA 1
ATOM 627 C C . GLU A 1 88 ? 13.272 1.414 -19.078 1.00 81.75 88 GLU A C 1
ATOM 629 O O . GLU A 1 88 ? 12.602 1.404 -18.045 1.00 81.75 88 GLU A O 1
ATOM 634 N N . GLU A 1 89 ? 13.180 0.451 -19.992 1.00 80.06 89 GLU A N 1
ATOM 635 C CA . GLU A 1 89 ? 12.292 -0.708 -19.853 1.00 80.06 89 GLU A CA 1
ATOM 636 C C . GLU A 1 89 ? 12.688 -1.562 -18.643 1.00 80.06 89 GLU A C 1
ATOM 638 O O . GLU A 1 89 ? 11.829 -1.995 -17.873 1.00 80.06 89 GLU A O 1
ATOM 643 N N . ARG A 1 90 ? 13.994 -1.717 -18.383 1.00 82.69 90 ARG A N 1
ATOM 644 C CA . ARG A 1 90 ? 14.487 -2.393 -17.175 1.00 82.69 90 ARG A CA 1
ATOM 645 C C . ARG A 1 90 ? 14.013 -1.693 -15.902 1.00 82.69 90 ARG A C 1
ATOM 647 O O . ARG A 1 90 ? 13.615 -2.371 -14.958 1.00 82.69 90 ARG A O 1
ATOM 654 N N . ARG A 1 91 ? 14.013 -0.354 -15.866 1.00 83.81 91 ARG A N 1
ATOM 655 C CA . ARG A 1 91 ? 13.503 0.425 -14.720 1.00 83.81 91 ARG A CA 1
ATOM 656 C C . ARG A 1 91 ? 11.993 0.279 -14.517 1.00 83.81 91 ARG A C 1
ATOM 658 O O . ARG A 1 91 ? 11.538 0.407 -13.377 1.00 83.81 91 ARG A O 1
ATOM 665 N N . ARG A 1 92 ? 11.224 0.033 -15.581 1.00 85.62 92 ARG A N 1
ATOM 666 C CA . ARG A 1 92 ? 9.763 -0.163 -15.527 1.00 85.62 92 ARG A CA 1
ATOM 667 C C . ARG A 1 92 ? 9.340 -1.615 -15.310 1.00 85.62 92 ARG A C 1
ATOM 669 O O . ARG A 1 92 ? 8.163 -1.863 -15.079 1.00 85.62 92 ARG A O 1
ATOM 676 N N . ALA A 1 93 ? 10.266 -2.570 -15.345 1.00 87.81 93 ALA A N 1
ATOM 677 C CA . ALA A 1 93 ? 9.960 -3.961 -15.039 1.00 87.81 93 ALA A CA 1
ATOM 678 C C . ALA A 1 93 ? 9.516 -4.128 -13.574 1.00 87.81 93 ALA A C 1
ATOM 680 O O . ALA A 1 93 ? 10.072 -3.505 -12.664 1.00 87.81 93 ALA A O 1
ATOM 681 N N . VAL A 1 94 ? 8.562 -5.034 -13.335 1.00 89.88 94 VAL A N 1
ATOM 682 C CA . VAL A 1 94 ? 8.019 -5.334 -11.994 1.00 89.88 94 VAL A CA 1
ATOM 683 C C . VAL A 1 94 ? 9.112 -5.571 -10.937 1.00 89.88 94 VAL A C 1
ATOM 685 O O . VAL A 1 94 ? 9.037 -4.951 -9.876 1.00 89.88 94 VAL A O 1
ATOM 688 N N . PRO A 1 95 ? 10.175 -6.367 -11.187 1.00 87.88 95 PRO A N 1
ATOM 689 C CA . PRO A 1 95 ? 11.239 -6.547 -10.199 1.00 87.88 95 PRO A CA 1
ATOM 690 C C . PRO A 1 95 ? 11.958 -5.246 -9.822 1.00 87.88 95 PRO A C 1
ATOM 692 O O . PRO A 1 95 ? 12.302 -5.063 -8.659 1.00 87.88 95 PRO A O 1
ATOM 695 N N . ALA A 1 96 ? 12.170 -4.335 -10.776 1.00 89.06 96 ALA A N 1
ATOM 696 C CA . ALA A 1 96 ? 12.822 -3.053 -10.516 1.00 89.06 96 ALA A CA 1
ATOM 697 C C . ALA A 1 96 ? 11.911 -2.098 -9.735 1.00 89.06 96 ALA A C 1
ATOM 699 O O . ALA A 1 96 ? 12.390 -1.363 -8.874 1.00 89.06 96 ALA A O 1
ATOM 700 N N . ILE A 1 97 ? 10.603 -2.124 -10.007 1.00 92.81 97 ILE A N 1
ATOM 701 C CA . ILE A 1 97 ? 9.603 -1.383 -9.230 1.00 92.81 97 ILE A CA 1
ATOM 702 C C . ILE A 1 97 ? 9.602 -1.861 -7.775 1.00 92.81 97 ILE A C 1
ATOM 704 O O . ILE A 1 97 ? 9.774 -1.058 -6.860 1.00 92.81 97 ILE A O 1
ATOM 708 N N . LEU A 1 98 ? 9.475 -3.173 -7.563 1.00 91.69 98 LEU A N 1
ATOM 709 C CA . LEU A 1 98 ? 9.464 -3.753 -6.222 1.00 91.69 98 LEU A CA 1
ATOM 710 C C . LEU A 1 98 ? 10.790 -3.516 -5.489 1.00 91.69 98 LEU A C 1
ATOM 712 O O . LEU A 1 98 ? 10.776 -3.222 -4.299 1.00 91.69 98 LEU A O 1
ATOM 716 N N . ALA A 1 99 ? 11.930 -3.578 -6.184 1.00 90.50 99 ALA A N 1
ATOM 717 C CA . ALA A 1 99 ? 13.229 -3.265 -5.592 1.00 90.50 99 ALA A CA 1
ATOM 718 C C . ALA A 1 99 ? 13.282 -1.833 -5.036 1.00 90.50 99 ALA A C 1
ATOM 720 O O . ALA A 1 99 ? 13.699 -1.656 -3.897 1.00 90.50 99 ALA A O 1
ATOM 721 N N . ARG A 1 100 ? 12.783 -0.834 -5.778 1.00 93.19 100 ARG A N 1
ATOM 722 C CA . ARG A 1 100 ? 12.696 0.550 -5.282 1.00 93.19 100 ARG A CA 1
ATOM 723 C C . ARG A 1 100 ? 11.744 0.687 -4.098 1.00 93.19 100 ARG A C 1
ATOM 725 O O . ARG A 1 100 ? 12.060 1.388 -3.147 1.00 93.19 100 ARG A O 1
ATOM 732 N N . ALA A 1 101 ? 10.605 -0.007 -4.113 1.00 93.44 101 ALA A N 1
ATOM 733 C CA . ALA A 1 101 ? 9.697 -0.011 -2.964 1.00 93.44 101 ALA A CA 1
ATOM 734 C C . ALA A 1 101 ? 10.385 -0.560 -1.697 1.00 93.44 101 ALA A C 1
ATOM 736 O O . ALA A 1 101 ? 10.157 -0.052 -0.601 1.00 93.44 101 ALA A O 1
ATOM 737 N N . LEU A 1 102 ? 11.278 -1.547 -1.842 1.00 91.19 102 LEU A N 1
ATOM 738 C CA . LEU A 1 102 ? 12.086 -2.090 -0.743 1.00 91.19 102 LEU A CA 1
ATOM 739 C C . LEU A 1 102 ? 13.199 -1.145 -0.251 1.00 91.19 102 LEU A C 1
ATOM 741 O O . LEU A 1 102 ? 13.770 -1.410 0.804 1.00 91.19 102 LEU A O 1
ATOM 745 N N . GLU A 1 103 ? 13.522 -0.079 -0.987 1.00 92.44 103 GLU A N 1
ATOM 746 C CA . GLU A 1 103 ? 14.471 0.965 -0.563 1.00 92.44 103 GLU A CA 1
ATOM 747 C C . GLU A 1 103 ? 13.805 2.052 0.302 1.00 92.44 103 GLU A C 1
ATOM 749 O O . GLU A 1 103 ? 14.497 2.897 0.866 1.00 92.44 103 GLU A O 1
ATOM 754 N N . THR A 1 104 ? 12.474 2.028 0.425 1.00 94.25 104 THR A N 1
ATOM 755 C CA . THR A 1 104 ? 11.701 2.919 1.307 1.00 94.25 104 THR A CA 1
ATOM 756 C C . THR A 1 104 ? 11.614 2.362 2.735 1.00 94.25 104 THR A C 1
ATOM 758 O O . THR A 1 104 ? 12.090 1.262 3.015 1.00 94.25 104 THR A O 1
ATOM 761 N N . ASP A 1 105 ? 10.927 3.072 3.636 1.00 95.00 105 ASP A N 1
ATOM 762 C CA . ASP A 1 105 ? 10.613 2.575 4.985 1.00 95.00 105 ASP A CA 1
ATOM 763 C C . ASP A 1 105 ? 9.497 1.507 5.004 1.00 95.00 105 ASP A C 1
ATOM 765 O O . ASP A 1 105 ? 9.208 0.916 6.049 1.00 95.00 105 ASP A O 1
ATOM 769 N N . LEU A 1 106 ? 8.883 1.199 3.852 1.00 93.88 106 LEU A N 1
ATOM 770 C CA . LEU A 1 106 ? 7.795 0.226 3.744 1.00 93.88 106 LEU A CA 1
ATOM 771 C C . LEU A 1 106 ? 8.131 -1.156 4.336 1.00 93.88 106 LEU A C 1
ATOM 773 O O . LEU A 1 106 ? 7.284 -1.693 5.050 1.00 93.88 106 LEU A O 1
ATOM 777 N N . PRO A 1 107 ? 9.325 -1.754 4.127 1.00 91.50 107 PRO A N 1
ATOM 778 C CA . PRO A 1 107 ? 9.665 -3.031 4.751 1.00 91.50 107 PRO A CA 1
ATOM 779 C C . PRO A 1 107 ? 9.674 -2.963 6.280 1.00 91.50 107 PRO A C 1
ATOM 781 O O . PRO A 1 107 ? 9.235 -3.907 6.936 1.00 91.50 107 PRO A O 1
ATOM 784 N N . ALA A 1 108 ? 10.136 -1.849 6.857 1.00 90.88 108 ALA A N 1
ATOM 785 C CA . ALA A 1 108 ? 10.163 -1.668 8.304 1.00 90.88 108 ALA A CA 1
ATOM 786 C C . ALA A 1 108 ? 8.742 -1.554 8.878 1.00 90.88 108 ALA A C 1
ATOM 788 O O . ALA A 1 108 ? 8.433 -2.220 9.865 1.00 90.88 108 ALA A O 1
ATOM 789 N N . LEU A 1 109 ? 7.871 -0.785 8.219 1.00 93.56 109 LEU A N 1
ATOM 790 C CA . LEU A 1 109 ? 6.463 -0.631 8.603 1.00 93.56 109 LEU A CA 1
ATOM 791 C C . LEU A 1 109 ? 5.669 -1.936 8.420 1.00 93.56 109 LEU A C 1
ATOM 793 O O . LEU A 1 109 ? 4.857 -2.305 9.266 1.00 93.56 109 LEU A O 1
ATOM 797 N N . ALA A 1 110 ? 5.928 -2.681 7.342 1.00 90.94 110 ALA A N 1
ATOM 798 C CA . ALA A 1 110 ? 5.324 -3.992 7.114 1.00 90.94 110 ALA A CA 1
ATOM 799 C C . ALA A 1 110 ? 5.763 -5.005 8.181 1.00 90.94 110 ALA A C 1
ATOM 801 O O . ALA A 1 110 ? 4.931 -5.755 8.696 1.00 90.94 110 ALA A O 1
ATOM 802 N N . ARG A 1 111 ? 7.050 -5.003 8.559 1.00 89.25 111 ARG A N 1
ATOM 803 C CA . ARG A 1 111 ? 7.543 -5.814 9.677 1.00 89.25 111 ARG A CA 1
ATOM 804 C C . ARG A 1 111 ? 6.822 -5.451 10.969 1.00 89.25 111 ARG A C 1
ATOM 806 O O . ARG A 1 111 ? 6.360 -6.360 11.642 1.00 89.25 111 ARG A O 1
ATOM 813 N N . GLU A 1 112 ? 6.680 -4.170 11.302 1.00 89.88 112 GLU A N 1
ATOM 814 C CA . GLU A 1 112 ? 5.955 -3.739 12.506 1.00 89.88 112 GLU A CA 1
ATOM 815 C C . GLU A 1 112 ? 4.510 -4.273 12.531 1.00 89.88 112 GLU A C 1
ATOM 817 O O . GLU A 1 112 ? 4.061 -4.811 13.545 1.00 89.88 112 GLU A O 1
ATOM 822 N N . ALA A 1 113 ? 3.807 -4.223 11.393 1.00 89.69 113 ALA A N 1
ATOM 823 C CA . ALA A 1 113 ? 2.461 -4.785 11.270 1.00 89.69 113 ALA A CA 1
ATOM 824 C C . ALA A 1 113 ? 2.440 -6.305 11.527 1.00 89.69 113 ALA A C 1
ATOM 826 O O . ALA A 1 113 ? 1.564 -6.815 12.227 1.00 89.69 113 ALA A O 1
ATOM 827 N N . LEU A 1 114 ? 3.427 -7.034 11.000 1.00 87.38 114 LEU A N 1
ATOM 828 C CA . LEU A 1 114 ? 3.568 -8.478 11.201 1.00 87.38 114 LEU A CA 1
ATOM 829 C C . LEU A 1 114 ? 3.961 -8.829 12.641 1.00 87.38 114 LEU A C 1
ATOM 831 O O . LEU A 1 114 ? 3.428 -9.775 13.213 1.00 87.38 114 LEU A O 1
ATOM 835 N N . GLU A 1 115 ? 4.861 -8.067 13.257 1.00 88.19 115 GLU A N 1
ATOM 836 C CA . GLU A 1 115 ? 5.251 -8.250 14.657 1.00 88.19 115 GLU A CA 1
ATOM 837 C C . GLU A 1 115 ? 4.050 -8.114 15.590 1.00 88.19 115 GLU A C 1
ATOM 839 O O . GLU A 1 115 ? 3.910 -8.919 16.514 1.00 88.19 115 GLU A O 1
ATOM 844 N N . ARG A 1 116 ? 3.164 -7.149 15.313 1.00 86.38 116 ARG A N 1
ATOM 845 C CA . ARG A 1 116 ? 1.915 -6.951 16.054 1.00 86.38 116 ARG A CA 1
ATOM 846 C C . ARG A 1 116 ? 0.987 -8.164 15.964 1.00 86.38 116 ARG A C 1
ATOM 848 O O . ARG A 1 116 ? 0.391 -8.536 16.971 1.00 86.38 116 ARG A O 1
ATOM 855 N N . GLU A 1 117 ? 0.852 -8.753 14.778 1.00 84.75 117 GLU A N 1
ATOM 856 C CA . GLU A 1 117 ? -0.162 -9.778 14.506 1.00 84.75 117 GLU A CA 1
ATOM 857 C C . GLU A 1 117 ? 0.306 -11.203 14.840 1.00 84.75 117 GLU A C 1
ATOM 859 O O . GLU A 1 117 ? -0.420 -11.978 15.458 1.00 84.75 117 GLU A O 1
ATOM 864 N N . ILE A 1 118 ? 1.531 -11.561 14.446 1.00 86.00 118 ILE A N 1
ATOM 865 C CA . ILE A 1 118 ? 2.046 -12.942 14.518 1.00 86.00 118 ILE A CA 1
ATOM 866 C C . ILE A 1 118 ? 3.324 -13.073 15.360 1.00 86.00 118 ILE A C 1
ATOM 868 O O . ILE A 1 118 ? 3.888 -14.163 15.487 1.00 86.00 118 ILE A O 1
ATOM 872 N N . GLY A 1 119 ? 3.763 -11.979 15.986 1.00 84.12 119 GLY A N 1
ATOM 873 C CA . GLY A 1 119 ? 4.901 -11.941 16.895 1.00 84.12 119 GLY A CA 1
ATOM 874 C C . GLY A 1 119 ? 6.269 -11.850 16.199 1.00 84.12 119 GLY A C 1
ATOM 875 O O . GLY A 1 119 ? 6.437 -12.229 15.035 1.00 84.12 119 GLY A O 1
ATOM 876 N N . PRO A 1 120 ? 7.308 -11.405 16.931 1.00 79.06 120 PRO A N 1
ATOM 877 C CA . PRO A 1 120 ? 8.591 -11.017 16.345 1.00 79.06 120 PRO A CA 1
ATOM 878 C C . PRO A 1 120 ? 9.364 -12.168 15.712 1.00 79.06 120 PRO A C 1
ATOM 880 O O . PRO A 1 120 ? 9.990 -12.001 14.673 1.00 79.06 120 PRO A O 1
ATOM 883 N N . ARG A 1 121 ? 9.293 -13.379 16.276 1.00 78.75 121 ARG A N 1
ATOM 884 C CA . ARG A 1 121 ? 10.037 -14.523 15.723 1.00 78.75 121 ARG A CA 1
ATOM 885 C C . ARG A 1 121 ? 9.618 -14.848 14.291 1.00 78.75 121 ARG A C 1
ATOM 887 O O . ARG A 1 121 ? 10.481 -15.153 13.475 1.00 78.75 121 ARG A O 1
ATOM 894 N N . ILE A 1 122 ? 8.317 -14.791 13.998 1.00 76.81 122 ILE A N 1
ATOM 895 C CA . ILE A 1 122 ? 7.805 -15.082 12.656 1.00 76.81 122 ILE A CA 1
ATOM 896 C C . ILE A 1 122 ? 8.071 -13.891 11.734 1.00 76.81 122 ILE A C 1
ATOM 898 O O . ILE A 1 122 ? 8.561 -14.098 10.626 1.00 76.81 122 ILE A O 1
ATOM 902 N N . ALA A 1 123 ? 7.852 -12.662 12.211 1.00 78.06 123 ALA A N 1
ATOM 903 C CA . ALA A 1 123 ? 8.127 -11.445 11.449 1.00 78.06 123 ALA A CA 1
ATOM 904 C C . ALA A 1 123 ? 9.600 -11.328 11.000 1.00 78.06 123 ALA A C 1
ATOM 906 O O . ALA A 1 123 ? 9.863 -11.007 9.847 1.00 78.06 123 ALA A O 1
ATOM 907 N N . HIS A 1 124 ? 10.569 -11.676 11.851 1.00 75.56 124 HIS A N 1
ATOM 908 C CA . HIS A 1 124 ? 11.985 -11.712 11.457 1.00 75.56 124 HIS A CA 1
ATOM 909 C C . HIS A 1 124 ? 12.321 -12.898 10.540 1.00 75.56 124 HIS A C 1
ATOM 911 O O . HIS A 1 124 ? 13.175 -12.793 9.659 1.00 75.56 124 HIS A O 1
ATOM 917 N N . ALA A 1 125 ? 11.663 -14.050 10.719 1.00 76.62 125 ALA A N 1
ATOM 918 C CA . ALA A 1 125 ? 11.928 -15.230 9.897 1.00 76.62 125 ALA A CA 1
ATOM 919 C C . ALA A 1 125 ? 11.559 -15.001 8.423 1.00 76.62 125 ALA A C 1
ATOM 921 O O . ALA A 1 125 ? 12.283 -15.455 7.535 1.00 76.62 125 ALA A O 1
ATOM 922 N N . ILE A 1 126 ? 10.478 -14.262 8.152 1.00 71.81 126 ILE A N 1
ATOM 923 C CA . ILE A 1 126 ? 10.044 -13.961 6.782 1.00 71.81 126 ILE A CA 1
ATOM 924 C C . ILE A 1 126 ? 10.976 -12.980 6.055 1.00 71.81 126 ILE A C 1
ATOM 926 O O . ILE A 1 126 ? 11.037 -13.023 4.831 1.00 71.81 126 ILE A O 1
ATOM 930 N N . GLU A 1 127 ? 11.803 -12.193 6.753 1.00 64.50 127 GLU A N 1
ATOM 931 C CA . GLU A 1 127 ? 12.827 -11.347 6.110 1.00 64.50 127 GLU A CA 1
ATOM 932 C C . GLU A 1 127 ? 13.917 -12.172 5.400 1.00 64.50 127 GLU A C 1
ATOM 934 O O . GLU A 1 127 ? 14.531 -11.719 4.428 1.00 64.50 127 GLU A O 1
ATOM 939 N N . THR A 1 128 ? 14.150 -13.411 5.848 1.00 59.47 128 THR A N 1
ATOM 940 C CA . T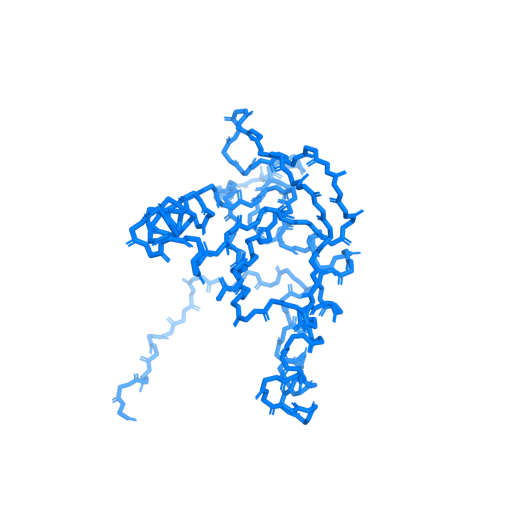HR A 1 128 ? 15.228 -14.270 5.333 1.00 59.47 128 THR A CA 1
ATOM 941 C C . THR A 1 128 ? 14.944 -14.787 3.907 1.00 59.47 128 THR A C 1
ATOM 943 O O . THR A 1 128 ? 15.830 -14.690 3.051 1.00 59.47 128 THR A O 1
ATOM 946 N N . PRO A 1 129 ? 13.728 -15.271 3.575 1.00 56.84 129 PRO A N 1
ATOM 947 C CA . PRO A 1 129 ? 13.334 -15.568 2.195 1.00 56.84 129 PRO A CA 1
ATOM 948 C C . PRO A 1 129 ? 13.364 -14.352 1.255 1.00 56.84 129 PRO A C 1
ATOM 950 O O . PRO A 1 129 ? 13.926 -14.445 0.160 1.00 56.84 129 PRO A O 1
ATOM 953 N N . PHE A 1 130 ? 12.832 -13.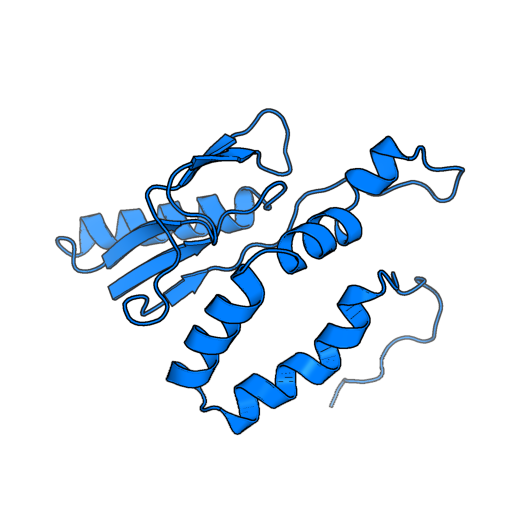195 1.675 1.00 51.97 130 PHE A N 1
ATOM 954 C CA . PHE A 1 130 ? 12.753 -11.991 0.828 1.00 51.97 130 PHE A CA 1
ATOM 955 C C . PHE A 1 130 ? 14.113 -11.326 0.566 1.00 51.97 130 PHE A C 1
ATOM 957 O O . PHE A 1 130 ? 14.259 -10.577 -0.402 1.00 51.97 130 PHE A O 1
ATOM 964 N N . ALA A 1 131 ? 15.155 -11.675 1.329 1.00 50.81 131 ALA A N 1
ATOM 965 C CA . ALA A 1 131 ? 16.532 -11.287 1.025 1.00 50.81 131 ALA A CA 1
ATOM 966 C C . ALA A 1 131 ? 17.005 -11.762 -0.368 1.00 50.81 131 ALA A C 1
ATOM 968 O O . ALA A 1 131 ? 17.924 -11.165 -0.933 1.00 50.81 131 ALA A O 1
ATOM 969 N N . HIS A 1 132 ? 16.374 -12.795 -0.944 1.00 43.34 132 HIS A N 1
ATOM 970 C CA . HIS A 1 132 ? 16.617 -13.231 -2.325 1.00 43.34 132 HIS A CA 1
ATOM 971 C C . HIS A 1 132 ? 15.893 -12.357 -3.362 1.00 43.34 132 HIS A C 1
ATOM 973 O O . HIS A 1 132 ? 16.444 -12.126 -4.437 1.00 43.34 132 HIS A O 1
ATOM 979 N N . GLY A 1 133 ? 14.725 -11.798 -3.020 1.00 46.62 133 GLY A N 1
ATOM 980 C CA . GLY A 1 133 ? 13.987 -10.843 -3.859 1.00 46.62 133 GLY A CA 1
ATOM 981 C C . GLY A 1 133 ? 14.733 -9.520 -4.062 1.00 46.62 133 GLY A C 1
ATOM 982 O O . GLY A 1 133 ? 14.705 -8.962 -5.155 1.00 46.62 133 GLY A O 1
ATOM 983 N N . ARG A 1 134 ? 15.527 -9.089 -3.069 1.00 47.97 134 ARG A N 1
ATOM 984 C CA . ARG A 1 134 ? 16.430 -7.920 -3.170 1.00 47.97 134 ARG A CA 1
ATOM 985 C C . ARG A 1 134 ? 17.529 -8.050 -4.233 1.00 47.97 134 ARG A C 1
ATOM 987 O O . ARG A 1 134 ? 18.169 -7.059 -4.558 1.00 47.97 134 ARG A O 1
ATOM 994 N N . ARG A 1 135 ? 17.791 -9.254 -4.757 1.00 49.16 135 ARG A N 1
ATOM 995 C CA . ARG A 1 135 ? 18.839 -9.502 -5.766 1.00 49.16 135 ARG A CA 1
ATOM 996 C C . ARG A 1 135 ? 18.312 -9.590 -7.198 1.00 49.16 135 ARG A C 1
ATOM 998 O O . ARG A 1 135 ? 19.083 -9.932 -8.088 1.00 49.16 135 ARG A O 1
ATOM 1005 N N . GLY A 1 136 ? 17.027 -9.302 -7.429 1.00 44.22 136 GLY A N 1
ATOM 1006 C CA . GLY A 1 136 ? 16.466 -9.244 -8.783 1.00 44.22 136 GLY A CA 1
ATOM 1007 C C . GLY A 1 136 ? 16.566 -10.561 -9.559 1.00 44.22 136 GLY A C 1
ATOM 1008 O O . GLY A 1 136 ? 16.597 -10.543 -10.787 1.00 44.22 136 GLY A O 1
ATOM 1009 N N . VAL A 1 137 ? 16.636 -11.708 -8.872 1.00 40.56 137 VAL A N 1
ATOM 1010 C CA . VAL A 1 137 ? 16.661 -13.013 -9.542 1.00 40.56 137 VAL A CA 1
ATOM 1011 C C . VAL A 1 137 ? 15.249 -13.318 -10.037 1.00 40.56 137 VAL A C 1
ATOM 1013 O O . VAL A 1 137 ? 14.430 -13.897 -9.327 1.00 40.56 137 VAL A O 1
ATOM 1016 N N . VAL A 1 138 ? 14.959 -12.899 -11.267 1.00 42.44 138 VAL A N 1
ATOM 1017 C CA . VAL A 1 138 ? 13.849 -13.443 -12.048 1.00 42.44 138 VAL A CA 1
ATOM 1018 C C . VAL A 1 138 ? 14.163 -14.917 -12.265 1.00 42.44 138 VAL A C 1
ATOM 1020 O O . VAL A 1 138 ? 15.200 -15.260 -12.834 1.00 42.44 138 VAL A O 1
ATOM 1023 N N . TRP A 1 139 ? 13.301 -15.799 -11.763 1.00 36.25 139 TRP A N 1
ATOM 1024 C CA . TRP A 1 139 ? 13.423 -17.225 -12.029 1.00 36.25 139 TRP A CA 1
ATOM 1025 C C . TRP A 1 139 ? 13.308 -17.437 -13.542 1.00 36.25 139 TRP A C 1
ATOM 1027 O O . TRP A 1 139 ? 12.284 -17.060 -14.117 1.00 36.25 139 TRP A O 1
ATOM 1037 N N . PRO A 1 140 ? 14.316 -18.015 -14.218 1.00 40.28 140 PRO A N 1
ATOM 1038 C CA . PRO A 1 140 ? 14.129 -18.419 -15.599 1.00 40.28 140 PRO A CA 1
ATOM 1039 C C . PRO A 1 140 ? 13.017 -19.471 -15.636 1.00 40.28 140 PRO A C 1
ATOM 1041 O O . PRO A 1 140 ? 13.014 -20.402 -14.829 1.00 40.28 140 PRO A O 1
ATOM 1044 N N . ALA A 1 141 ? 12.087 -19.348 -16.584 1.00 38.31 141 ALA A N 1
ATOM 1045 C CA . ALA A 1 141 ? 11.030 -20.330 -16.831 1.00 38.31 141 ALA A CA 1
ATOM 1046 C C . ALA A 1 141 ? 11.597 -21.618 -17.472 1.00 38.31 141 ALA A C 1
ATOM 1048 O O . ALA A 1 141 ? 11.200 -22.027 -18.560 1.00 38.31 141 ALA A O 1
ATOM 1049 N N . ARG A 1 142 ? 12.585 -22.247 -16.824 1.00 41.53 142 ARG A N 1
ATOM 1050 C CA . ARG A 1 142 ? 13.182 -23.527 -17.219 1.00 41.53 142 ARG A CA 1
ATOM 1051 C C . ARG A 1 142 ? 13.367 -24.400 -15.983 1.00 41.53 142 ARG A C 1
ATOM 1053 O O . ARG A 1 142 ? 14.086 -24.032 -15.060 1.00 41.53 142 ARG A O 1
ATOM 1060 N N . GLY A 1 143 ? 12.742 -25.573 -15.994 1.00 46.78 143 GLY A N 1
ATOM 1061 C CA . GLY A 1 143 ? 12.843 -26.576 -14.935 1.00 46.78 143 GLY A CA 1
ATOM 1062 C C . GLY A 1 143 ? 11.636 -27.523 -14.929 1.00 46.78 143 GLY A C 1
ATOM 1063 O O . GLY A 1 143 ? 10.605 -27.190 -15.514 1.00 46.78 143 GLY A O 1
ATOM 1064 N N . PRO A 1 144 ? 11.751 -28.718 -14.322 1.00 52.41 144 PRO A N 1
ATOM 1065 C CA . PRO A 1 144 ? 10.630 -29.647 -14.182 1.00 52.41 144 PRO A CA 1
ATOM 1066 C C . PRO A 1 144 ? 9.512 -29.062 -13.301 1.00 52.41 144 PRO A C 1
ATOM 1068 O O . PRO A 1 144 ? 9.777 -28.300 -12.371 1.00 52.41 144 PRO A O 1
ATOM 1071 N N . ALA A 1 145 ? 8.261 -29.427 -13.599 1.00 46.66 145 ALA A N 1
ATOM 1072 C CA . ALA A 1 145 ? 7.080 -28.939 -12.885 1.00 46.66 145 ALA A CA 1
ATOM 1073 C C . ALA A 1 145 ? 7.114 -29.308 -11.381 1.00 46.66 145 ALA A C 1
ATOM 1075 O O . ALA A 1 145 ? 7.563 -30.409 -11.047 1.00 46.66 145 ALA A O 1
ATOM 1076 N N . PRO A 1 146 ? 6.626 -28.441 -10.468 1.00 45.22 146 PRO A N 1
ATOM 1077 C CA . 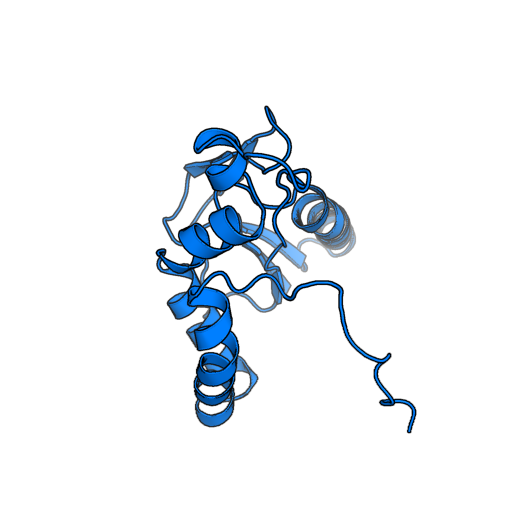PRO A 1 146 ? 6.646 -28.720 -9.034 1.00 45.22 146 PRO A CA 1
ATOM 1078 C C . PRO A 1 146 ? 5.727 -29.890 -8.666 1.00 45.22 146 PRO A C 1
ATOM 1080 O O . PRO A 1 146 ? 4.550 -29.902 -9.020 1.00 45.22 146 PRO A O 1
ATOM 1083 N N . THR A 1 147 ? 6.236 -30.835 -7.876 1.00 61.38 147 THR A N 1
ATOM 1084 C CA . THR A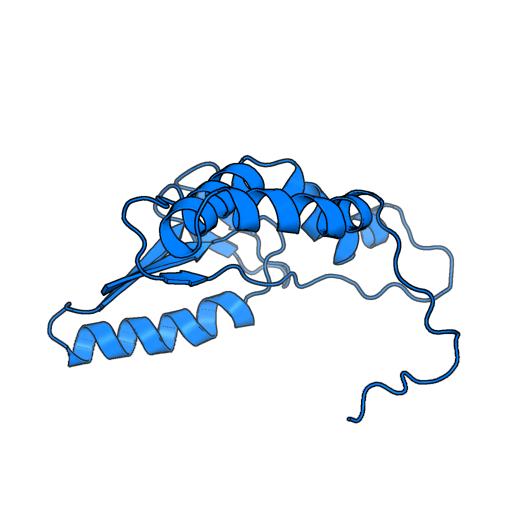 1 147 ? 5.483 -31.995 -7.360 1.00 61.38 147 THR A CA 1
ATOM 1085 C C . THR A 1 147 ? 4.824 -31.726 -6.006 1.00 61.38 147 THR A C 1
ATOM 1087 O O . THR A 1 147 ? 4.633 -32.646 -5.215 1.00 61.38 147 THR A O 1
ATOM 1090 N N . LEU A 1 148 ? 4.473 -30.476 -5.699 1.00 44.81 148 LEU A N 1
ATOM 1091 C CA . LEU A 1 148 ? 3.696 -30.172 -4.495 1.00 44.81 148 LEU A CA 1
ATOM 1092 C C . LEU A 1 148 ? 2.204 -30.312 -4.797 1.00 44.81 148 LEU A C 1
ATOM 1094 O O . LEU A 1 148 ? 1.441 -29.354 -4.827 1.00 44.81 148 LEU A O 1
ATOM 1098 N N . ALA A 1 149 ? 1.823 -31.565 -5.024 1.00 47.19 149 ALA A N 1
ATOM 1099 C CA . ALA A 1 149 ? 0.489 -32.073 -4.777 1.00 47.19 149 ALA A CA 1
ATOM 1100 C C . ALA A 1 149 ? 0.633 -33.307 -3.877 1.00 47.19 149 ALA A C 1
ATOM 1102 O O . ALA A 1 149 ? 0.680 -34.436 -4.369 1.00 47.19 149 ALA A O 1
ATOM 1103 N N . ARG A 1 150 ? 0.764 -33.057 -2.569 1.00 41.19 150 ARG A N 1
ATOM 1104 C CA . ARG A 1 150 ? 0.074 -33.730 -1.453 1.00 41.19 150 ARG A CA 1
ATOM 1105 C C . ARG A 1 150 ? 0.596 -33.224 -0.117 1.00 41.19 150 ARG A C 1
ATOM 1107 O O . ARG A 1 150 ? 1.833 -33.157 0.036 1.00 41.19 150 ARG A O 1
#

Radius of gyration: 17.35 Å; chains: 1; bounding box: 42×46×44 Å

InterPro domains:
  IPR029062 Class I glutamine amidotransferase-like [G3DSA:3.40.50.880] (1-110)
  IPR029062 Class I glutamine amidotransferase-like [SSF52317] (4-81)

pLDDT: mean 84.02, std 17.98, range [36.25, 98.69]

Foldseek 3Di:
DEEEEEAAAQFAVCLRVVVVVVQVVVCVVVVNPGDYFYAYQVFWDWHQHLPPPDIDTGHTHDDLPPHPHYRYTAGRFDDDDPDDDDPVNVCRDRLNRVLVSVVGCVLVSVLSNCCVPPNNVVSVVVVVVCVVSNVSPDPPPDDDDDPPDD

Sequence (150 aa):
MRAQSVLFDGFDPLDVIAPYQVLHAAGMAADGAVTVELVTAEGAREVPGGTSPLTLRATGMLDPARAEVVILPGATGDLPAEEEISEEERRRAVPAILARALETDLPALAREALEREIGPRIAHAIETPFAHGRRGVVWPARGPAPTLAR

Secondary structure (DSSP, 8-state):
-EEEEE--TTB-HHHHHHHHHHHHHHHHHTTTSSEEEEEESS-SEEEEBSSTT-EEEE-EE--TTT-SEEE---B--B---SS---HHHHHHBHHHHHHHHTTSSHHHHHHHHHHHHH-HHHHHHHHHHHTTGGGT-PPPS-SPPP----

Organism: Streptosporangium roseum (strain ATCC 12428 / DSM 43021 / JCM 3005 / KCTC 9067 / NCIMB 10171 / NRRL 2505 / NI 9100) (NCBI:txid479432)